Protein AF-A0A9Q0UWH1-F1 (afdb_monomer_lite)

Structure (mmCIF, N/CA/C/O backbone):
data_AF-A0A9Q0UWH1-F1
#
_entry.id   AF-A0A9Q0UWH1-F1
#
loop_
_atom_site.group_PDB
_atom_site.id
_atom_site.type_symbol
_atom_site.label_atom_id
_atom_site.label_alt_id
_atom_site.label_comp_id
_atom_site.label_asym_id
_atom_site.label_entity_id
_atom_site.label_seq_id
_atom_site.pdbx_PDB_ins_code
_atom_site.Cartn_x
_atom_site.Cartn_y
_atom_site.Cartn_z
_atom_site.occupancy
_atom_site.B_iso_or_equiv
_atom_site.auth_seq_id
_atom_site.auth_comp_id
_atom_site.auth_asym_id
_atom_site.auth_atom_id
_atom_site.pdbx_PDB_model_num
ATOM 1 N N . MET A 1 1 ? -24.759 14.535 -5.305 1.00 56.50 1 MET A N 1
ATOM 2 C CA . MET A 1 1 ? -23.436 13.898 -5.102 1.00 56.50 1 MET A CA 1
ATOM 3 C C . MET A 1 1 ? -22.592 14.129 -6.348 1.00 56.50 1 MET A C 1
ATOM 5 O O . MET A 1 1 ? -23.186 14.163 -7.423 1.00 56.50 1 MET A O 1
ATOM 9 N N . PRO A 1 2 ? -21.264 14.320 -6.242 1.00 63.41 2 PRO A N 1
ATOM 10 C CA . PRO A 1 2 ? -20.413 14.432 -7.421 1.00 63.41 2 PRO A CA 1
ATOM 11 C C . PRO A 1 2 ? -20.475 13.138 -8.236 1.00 63.41 2 PRO A C 1
ATOM 13 O O . PRO A 1 2 ? -20.461 12.040 -7.678 1.00 63.41 2 PRO A O 1
ATOM 16 N N . VAL A 1 3 ? -20.548 13.264 -9.557 1.00 76.25 3 VAL A N 1
ATOM 17 C CA . VAL A 1 3 ? -20.533 12.109 -10.458 1.00 76.25 3 VAL A CA 1
ATOM 18 C C . VAL A 1 3 ? -19.180 11.407 -10.330 1.00 76.25 3 VAL A C 1
ATOM 20 O O . VAL A 1 3 ? -18.142 12.026 -10.544 1.00 76.25 3 VAL A O 1
ATOM 23 N N . GLY A 1 4 ? -19.194 10.116 -9.988 1.00 74.06 4 GLY A N 1
ATOM 24 C CA . GLY A 1 4 ? -17.981 9.309 -9.808 1.00 74.06 4 GLY A CA 1
ATOM 25 C C . GLY A 1 4 ? -17.433 9.248 -8.378 1.00 74.06 4 GLY A C 1
ATOM 26 O O . GLY A 1 4 ? -16.390 8.636 -8.177 1.00 74.06 4 GLY A O 1
ATOM 27 N N . ALA A 1 5 ? -18.115 9.836 -7.390 1.00 73.56 5 ALA A N 1
ATOM 28 C CA . ALA A 1 5 ? -17.788 9.622 -5.981 1.00 73.56 5 ALA A CA 1
ATOM 29 C C . ALA A 1 5 ? -18.414 8.315 -5.463 1.00 73.56 5 ALA A C 1
ATOM 31 O O . ALA A 1 5 ? -19.587 8.042 -5.721 1.00 73.56 5 ALA A O 1
ATOM 32 N N . ALA A 1 6 ? -17.641 7.542 -4.699 1.00 79.75 6 ALA A N 1
ATOM 33 C CA . ALA A 1 6 ? -18.108 6.378 -3.953 1.00 79.75 6 ALA A CA 1
ATOM 34 C C . ALA A 1 6 ? -17.936 6.634 -2.451 1.00 79.75 6 ALA A C 1
ATOM 36 O O . ALA A 1 6 ? -16.995 7.312 -2.039 1.00 79.75 6 ALA A O 1
ATOM 37 N N . TRP A 1 7 ? -18.847 6.094 -1.645 1.00 79.44 7 TRP A N 1
ATOM 38 C CA . TRP A 1 7 ? -18.795 6.183 -0.188 1.00 79.44 7 TRP A CA 1
ATOM 39 C C . TRP A 1 7 ? -18.471 4.817 0.393 1.00 79.44 7 TRP A C 1
ATOM 41 O O . TRP A 1 7 ? -18.999 3.806 -0.068 1.00 79.44 7 TRP A O 1
ATOM 51 N N . ILE A 1 8 ? -17.640 4.809 1.428 1.00 83.50 8 ILE A N 1
ATOM 52 C CA . ILE A 1 8 ? -17.312 3.613 2.196 1.00 83.50 8 ILE A CA 1
ATOM 53 C C . ILE A 1 8 ? -17.551 3.868 3.680 1.00 83.50 8 ILE A C 1
ATOM 55 O O . ILE A 1 8 ? -17.324 4.989 4.147 1.00 83.50 8 ILE A O 1
ATOM 59 N N . PRO A 1 9 ? -18.031 2.862 4.427 1.00 85.75 9 PRO A N 1
ATOM 60 C CA . PRO A 1 9 ? -18.211 3.000 5.859 1.00 85.75 9 PRO A CA 1
ATOM 61 C C . PRO A 1 9 ? -16.853 3.113 6.556 1.00 85.75 9 PRO A C 1
ATOM 63 O O . PRO A 1 9 ? -15.910 2.387 6.236 1.00 85.75 9 PRO A O 1
ATOM 66 N N . LEU A 1 10 ? -16.781 4.005 7.542 1.00 87.81 10 LEU A N 1
ATOM 67 C CA . LEU A 1 10 ? -15.660 4.050 8.470 1.00 87.81 10 LEU A CA 1
ATOM 68 C C . LEU A 1 10 ? -15.825 2.932 9.506 1.00 87.81 10 LEU A C 1
ATOM 70 O O . LEU A 1 10 ? -16.861 2.834 10.168 1.00 87.81 10 LEU A O 1
ATOM 74 N N . ILE A 1 11 ? -14.791 2.116 9.662 1.00 90.62 11 ILE A N 1
ATOM 75 C CA . ILE A 1 11 ? -14.707 1.072 10.679 1.00 90.62 11 ILE A CA 1
ATOM 76 C C . ILE A 1 11 ? -14.165 1.704 11.965 1.00 90.62 11 ILE A C 1
ATOM 78 O O . ILE A 1 11 ? -13.280 2.558 11.935 1.00 90.62 11 ILE A O 1
ATOM 82 N N . ARG A 1 12 ? -14.708 1.308 13.118 1.00 90.81 12 ARG A N 1
ATOM 83 C CA . ARG A 1 12 ? -14.231 1.783 14.422 1.00 90.81 12 ARG A CA 1
ATOM 84 C C . ARG A 1 12 ? -13.356 0.723 15.073 1.00 90.81 12 ARG A C 1
ATOM 86 O O . ARG A 1 12 ? -13.802 -0.405 15.239 1.00 90.81 12 ARG A O 1
ATOM 93 N N . ASN A 1 13 ? -12.164 1.123 15.505 1.00 90.88 13 ASN A N 1
ATOM 94 C CA . ASN A 1 13 ? -11.318 0.327 16.384 1.00 90.88 13 ASN A CA 1
ATOM 95 C C . ASN A 1 13 ? -11.351 0.924 17.804 1.00 90.88 13 ASN A C 1
ATOM 97 O O . ASN A 1 13 ? -10.743 1.976 18.019 1.00 90.88 13 ASN A O 1
ATOM 101 N N . PRO A 1 14 ? -12.022 0.290 18.785 1.00 90.88 14 PRO A N 1
ATOM 102 C CA . PRO A 1 14 ? -12.046 0.776 20.167 1.00 90.88 14 PRO A CA 1
ATOM 103 C C . PRO A 1 14 ? -10.654 0.868 20.807 1.00 90.88 14 PRO A C 1
ATOM 105 O O . PRO A 1 14 ? -10.440 1.705 21.681 1.00 90.88 14 PRO A O 1
ATOM 108 N N . HIS A 1 15 ? -9.705 0.043 20.354 1.00 92.12 15 HIS A N 1
ATOM 109 C CA . HIS A 1 15 ? -8.330 0.019 20.854 1.00 92.12 15 HIS A CA 1
ATOM 110 C C . HIS A 1 15 ? -7.448 1.114 20.244 1.00 92.12 15 HIS A C 1
ATOM 112 O O . HIS A 1 15 ? -6.372 1.403 20.762 1.00 92.12 15 HIS A O 1
ATOM 118 N N . SER A 1 16 ? -7.869 1.737 19.141 1.00 90.81 16 SER A N 1
ATOM 119 C CA . SER A 1 16 ? -7.134 2.830 18.494 1.00 90.81 16 SER A CA 1
ATOM 120 C C . SER A 1 16 ? -8.098 3.834 17.845 1.00 90.81 16 SER A C 1
ATOM 122 O O . SER A 1 16 ? -8.161 3.946 16.619 1.00 90.81 16 SER A O 1
ATOM 124 N N . PRO A 1 17 ? -8.868 4.577 18.661 1.00 89.00 17 PRO A N 1
ATOM 125 C CA . PRO A 1 17 ? -9.989 5.396 18.194 1.00 89.00 17 PRO A CA 1
ATOM 126 C C . PRO A 1 17 ? -9.571 6.656 17.419 1.00 89.00 17 PRO A C 1
ATOM 128 O O . PRO A 1 17 ? -10.424 7.318 16.836 1.00 89.00 17 PRO A O 1
ATOM 131 N N . SER A 1 18 ? -8.281 7.007 17.420 1.00 88.12 18 SER A N 1
ATOM 132 C CA . SER A 1 18 ? -7.738 8.159 16.692 1.00 88.12 18 SER A CA 1
ATOM 133 C C . SER A 1 18 ? -7.489 7.893 15.206 1.00 88.12 18 SER A C 1
ATOM 135 O O . SER A 1 18 ? -7.289 8.846 14.458 1.00 88.12 18 SER A O 1
ATOM 137 N N . TYR A 1 19 ? -7.471 6.629 14.772 1.00 87.44 19 TYR A N 1
ATOM 138 C CA . TYR A 1 19 ? -7.239 6.272 13.373 1.00 87.44 19 TYR A CA 1
ATOM 139 C C . TYR A 1 19 ? -8.545 6.096 12.599 1.00 87.44 19 TYR A C 1
ATOM 141 O O . TYR A 1 19 ? -9.549 5.605 13.118 1.00 87.44 19 TYR A O 1
ATOM 149 N N . TYR A 1 20 ? -8.499 6.449 11.316 1.00 89.00 20 TYR A N 1
ATOM 150 C CA . TYR A 1 20 ? -9.602 6.256 10.385 1.00 89.00 20 TYR A CA 1
ATOM 151 C C . TYR A 1 20 ? -9.456 4.910 9.674 1.00 89.00 20 TYR A C 1
ATOM 153 O O . TYR A 1 20 ? -8.672 4.795 8.7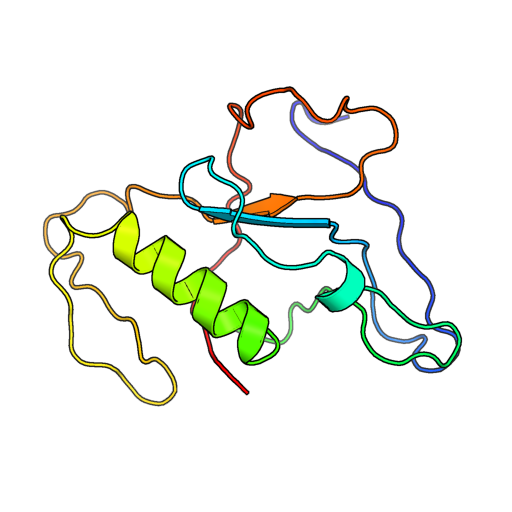33 1.00 89.00 20 TYR A O 1
ATOM 161 N N . TYR A 1 21 ? -10.203 3.897 10.118 1.00 90.31 21 TYR A N 1
ATOM 162 C CA . TYR A 1 21 ? -10.173 2.574 9.496 1.00 90.31 21 TYR A CA 1
ATOM 163 C C . TYR A 1 21 ? -11.213 2.430 8.391 1.00 90.31 21 TYR A C 1
ATOM 165 O O . TYR A 1 21 ? -12.349 2.888 8.521 1.00 90.31 21 TYR A O 1
ATOM 173 N N . VAL A 1 22 ? -10.851 1.723 7.328 1.00 90.38 22 VAL A N 1
ATOM 174 C CA . VAL A 1 22 ? -11.744 1.398 6.212 1.00 90.38 22 VAL A CA 1
ATOM 175 C C . VAL A 1 22 ? -11.639 -0.076 5.845 1.00 90.38 22 VAL A C 1
ATOM 177 O O . VAL A 1 22 ? -10.627 -0.722 6.107 1.00 90.38 22 VAL A O 1
ATOM 180 N N . GLY A 1 23 ? -12.700 -0.618 5.248 1.00 87.94 23 GLY A N 1
ATOM 181 C CA . GLY A 1 23 ? -12.683 -1.978 4.714 1.00 87.94 23 GLY A CA 1
ATOM 182 C C . GLY A 1 23 ? -11.964 -2.040 3.368 1.00 87.94 23 GLY A C 1
ATOM 183 O O . GLY A 1 23 ? -12.162 -1.166 2.522 1.00 87.94 23 GLY A O 1
ATOM 184 N N . LEU A 1 24 ? -11.175 -3.092 3.155 1.00 89.50 24 LEU A N 1
ATOM 185 C CA . LEU A 1 24 ? -10.505 -3.383 1.888 1.00 89.50 24 LEU A CA 1
ATOM 186 C C . LEU A 1 24 ? -10.623 -4.882 1.596 1.00 89.50 24 LEU A C 1
ATOM 188 O O . LEU A 1 24 ? -10.178 -5.695 2.396 1.00 89.50 24 LEU A O 1
ATOM 192 N N . SER A 1 25 ? -11.192 -5.238 0.445 1.00 88.06 25 SER A N 1
ATOM 193 C CA . SER A 1 25 ? -11.383 -6.633 0.026 1.00 88.06 25 SER A CA 1
ATOM 194 C C . SER A 1 25 ? -10.261 -7.157 -0.875 1.00 88.06 25 SER A C 1
ATOM 196 O O . SER A 1 25 ? -10.178 -8.348 -1.187 1.00 88.06 25 SER A O 1
ATOM 198 N N . GLY A 1 26 ? -9.368 -6.275 -1.323 1.00 89.44 26 GLY A N 1
ATOM 199 C CA . GLY A 1 26 ? -8.175 -6.660 -2.062 1.00 89.44 26 GLY A CA 1
ATOM 200 C C . GLY A 1 26 ? -7.549 -5.531 -2.867 1.00 89.44 26 GLY A C 1
ATOM 201 O O . GLY A 1 26 ? -7.954 -4.370 -2.804 1.00 89.44 26 GLY A O 1
ATOM 202 N N . LEU A 1 27 ? -6.553 -5.913 -3.659 1.00 89.44 27 LEU A N 1
ATOM 203 C CA . LEU A 1 27 ? -5.784 -5.029 -4.528 1.00 89.44 27 LEU A CA 1
ATOM 204 C C . LEU A 1 27 ? -5.939 -5.467 -5.984 1.00 89.44 27 LEU A C 1
ATOM 206 O O . LEU A 1 27 ? -6.135 -6.652 -6.266 1.00 89.44 27 LEU A O 1
ATOM 210 N N . GLY A 1 28 ? -5.810 -4.526 -6.916 1.00 88.75 28 GLY A N 1
ATOM 211 C CA . GLY A 1 28 ? -5.780 -4.816 -8.345 1.00 88.75 28 GLY A CA 1
ATOM 212 C C . GLY A 1 28 ? -4.764 -3.973 -9.109 1.00 88.75 28 GLY A C 1
ATOM 213 O O . GLY A 1 28 ? -4.624 -2.778 -8.863 1.00 88.75 28 GLY A O 1
ATOM 214 N N . VAL A 1 29 ? -4.082 -4.584 -10.075 1.00 87.31 29 VAL A N 1
ATOM 215 C CA . VAL A 1 29 ? -3.136 -3.925 -10.984 1.00 87.31 29 VAL A CA 1
ATOM 216 C C . VAL A 1 29 ? -3.655 -4.077 -12.405 1.00 87.31 29 VAL A C 1
ATOM 218 O O . VAL A 1 29 ? -3.949 -5.186 -12.843 1.00 87.31 29 VAL A O 1
ATOM 221 N N . GLY A 1 30 ? -3.785 -2.968 -13.139 1.00 81.94 30 GLY A N 1
ATOM 222 C CA . GLY A 1 30 ? -4.174 -3.028 -14.554 1.00 81.94 30 GLY A CA 1
ATOM 223 C C . GLY A 1 30 ? -5.548 -3.667 -14.794 1.00 81.94 30 GLY A C 1
ATOM 224 O O . GLY A 1 30 ? -5.758 -4.305 -15.817 1.00 81.94 30 GLY A O 1
ATOM 225 N N . GLY A 1 31 ? -6.472 -3.537 -13.836 1.00 81.56 31 GLY A N 1
ATOM 226 C CA . GLY A 1 31 ? -7.805 -4.148 -13.902 1.00 81.56 31 GLY A CA 1
ATOM 227 C C . GLY A 1 31 ? -7.864 -5.623 -13.487 1.00 81.56 31 GLY A C 1
ATOM 228 O O . GLY A 1 31 ? -8.951 -6.196 -13.472 1.00 81.56 31 GLY A O 1
ATOM 229 N N . MET A 1 32 ? -6.737 -6.237 -13.107 1.00 85.06 32 MET A N 1
ATOM 230 C CA . MET A 1 32 ? -6.688 -7.612 -12.602 1.00 85.06 32 MET A CA 1
ATOM 231 C C . MET A 1 32 ? -6.490 -7.647 -11.090 1.00 85.06 32 MET A C 1
ATOM 233 O O . MET A 1 32 ? -5.639 -6.937 -10.555 1.00 85.06 32 MET A O 1
ATOM 237 N N . ARG A 1 33 ? -7.267 -8.489 -10.398 1.00 88.62 33 ARG A N 1
ATOM 238 C CA . ARG A 1 33 ? -7.149 -8.695 -8.948 1.00 88.62 33 ARG A CA 1
ATOM 239 C C . ARG A 1 33 ? -5.851 -9.436 -8.621 1.00 88.62 33 ARG A C 1
ATOM 241 O O . ARG A 1 33 ? -5.538 -10.445 -9.245 1.00 88.62 33 ARG A O 1
ATOM 248 N N . VAL A 1 34 ? -5.129 -8.950 -7.618 1.00 92.50 34 VAL A N 1
ATOM 249 C CA . VAL A 1 34 ? -3.938 -9.609 -7.070 1.00 92.50 34 VAL A CA 1
ATOM 250 C C . VAL A 1 34 ? -4.389 -10.753 -6.148 1.00 92.50 34 VAL A C 1
ATOM 252 O O . VAL A 1 34 ? -5.311 -10.542 -5.354 1.00 92.50 34 VAL A O 1
ATOM 255 N N . PRO A 1 35 ? -3.788 -11.956 -6.230 1.00 91.56 35 PRO A N 1
ATOM 256 C CA . PRO A 1 35 ? -4.216 -13.125 -5.459 1.00 91.56 35 PRO A CA 1
ATOM 257 C C . PRO A 1 35 ? -3.774 -13.039 -3.986 1.00 91.56 35 PRO A C 1
ATOM 259 O O . PRO A 1 35 ? -2.858 -13.731 -3.554 1.00 91.56 35 PRO A O 1
ATOM 262 N N . ILE A 1 36 ? -4.430 -12.175 -3.209 1.00 92.38 36 ILE A N 1
ATOM 263 C CA . ILE A 1 36 ? -4.215 -11.990 -1.765 1.00 92.38 36 ILE A CA 1
ATOM 264 C C . ILE A 1 36 ? -5.539 -12.263 -1.043 1.00 92.38 36 ILE A C 1
ATOM 266 O O . ILE A 1 36 ? -6.592 -11.821 -1.510 1.00 92.38 36 ILE A O 1
ATOM 270 N N . SER A 1 37 ? -5.493 -12.985 0.083 1.00 92.06 37 SER A N 1
ATOM 271 C CA . SER A 1 37 ? -6.685 -13.197 0.916 1.00 92.06 37 SER A CA 1
ATOM 272 C C . SER A 1 37 ? -7.186 -11.873 1.491 1.00 92.06 37 SER A C 1
ATOM 274 O O . SER A 1 37 ? -6.396 -11.054 1.956 1.00 92.06 37 SER A O 1
ATOM 276 N N . GLU A 1 38 ? -8.501 -11.682 1.506 1.00 90.12 38 GLU A N 1
ATOM 277 C CA . GLU A 1 38 ? -9.144 -10.519 2.125 1.00 90.12 38 GLU A CA 1
ATOM 278 C C . GLU A 1 38 ? -8.856 -10.425 3.631 1.00 90.12 38 GLU A C 1
ATOM 280 O O . GLU A 1 38 ? -8.718 -9.324 4.161 1.00 90.12 38 GLU A O 1
ATOM 285 N N . ASP A 1 39 ? -8.655 -11.563 4.303 1.00 91.38 39 ASP A N 1
ATOM 286 C CA . ASP A 1 39 ? -8.311 -11.624 5.732 1.00 91.38 39 ASP A CA 1
ATOM 287 C C . ASP A 1 39 ? -7.027 -10.851 6.067 1.00 91.38 39 ASP A C 1
ATOM 289 O O . ASP A 1 39 ? -6.859 -10.376 7.187 1.00 91.38 39 ASP A O 1
ATOM 293 N N . MET A 1 40 ? -6.143 -10.658 5.080 1.00 91.12 40 MET A N 1
ATOM 294 C CA . MET A 1 40 ? -4.917 -9.864 5.207 1.00 91.12 40 MET A CA 1
ATOM 295 C C . MET A 1 40 ? -5.184 -8.403 5.600 1.00 91.12 40 MET A C 1
ATOM 297 O O . MET A 1 40 ? -4.312 -7.743 6.161 1.00 91.12 40 MET A O 1
ATOM 301 N N . PHE A 1 41 ? -6.374 -7.887 5.282 1.00 91.56 41 PHE A N 1
ATOM 302 C CA . PHE A 1 41 ? -6.756 -6.490 5.487 1.00 91.56 41 PHE A CA 1
ATOM 303 C C . PHE A 1 41 ? -7.833 -6.313 6.562 1.00 91.56 41 PHE A C 1
ATOM 305 O O . PHE A 1 41 ? -8.250 -5.184 6.835 1.00 91.56 41 PHE A O 1
ATOM 312 N N . GLN A 1 42 ? -8.300 -7.402 7.173 1.00 92.50 42 GLN A N 1
ATOM 313 C CA . GLN A 1 42 ? -9.370 -7.339 8.159 1.00 92.50 42 GLN A CA 1
ATOM 314 C C . GLN A 1 42 ? -8.882 -6.756 9.484 1.00 92.50 42 GLN A C 1
ATOM 316 O O . GLN A 1 42 ? -7.771 -7.014 9.951 1.00 92.50 42 GLN A O 1
ATOM 321 N N . LEU A 1 43 ? -9.752 -5.956 10.099 1.00 91.12 43 LEU A N 1
ATOM 322 C CA . LEU A 1 43 ? -9.603 -5.543 11.484 1.00 91.12 43 LEU A CA 1
ATOM 323 C C . LEU A 1 43 ? -10.225 -6.624 12.369 1.00 91.12 43 LEU A C 1
ATOM 325 O O . LEU A 1 43 ? -11.414 -6.915 12.257 1.00 91.12 43 LEU A O 1
ATOM 329 N N . THR A 1 44 ? -9.422 -7.210 13.245 1.00 91.00 44 THR A N 1
ATOM 330 C CA . THR A 1 44 ? -9.884 -8.220 14.203 1.00 91.00 44 THR A CA 1
ATOM 331 C C . THR A 1 44 ? -10.667 -7.584 15.353 1.00 91.00 44 THR A C 1
ATOM 333 O O . THR A 1 44 ? -10.472 -6.413 15.680 1.00 91.00 44 THR A O 1
ATOM 336 N N . GLU A 1 45 ? -11.499 -8.374 16.037 1.00 88.94 45 GLU A N 1
ATOM 337 C CA . GLU A 1 45 ? -12.245 -7.925 17.227 1.00 88.94 45 GLU A CA 1
ATOM 338 C C . GLU A 1 45 ? -11.331 -7.455 18.370 1.00 88.94 45 GLU A C 1
ATOM 340 O O . GLU A 1 45 ? -11.717 -6.605 19.167 1.00 88.94 45 GLU A O 1
ATOM 345 N N . LEU A 1 46 ? -10.094 -7.961 18.411 1.00 91.56 46 LEU A N 1
ATOM 346 C CA . LEU A 1 46 ? -9.058 -7.558 19.366 1.00 91.56 46 LEU A CA 1
ATOM 347 C C . LEU A 1 46 ? -8.353 -6.243 18.978 1.00 91.56 46 LEU A C 1
ATOM 349 O O . LEU A 1 46 ? -7.395 -5.842 19.633 1.00 91.56 46 LEU A O 1
ATOM 353 N N . GLY A 1 47 ? -8.780 -5.590 17.892 1.00 89.69 47 GLY A N 1
ATOM 354 C CA . GLY A 1 47 ? -8.222 -4.324 17.418 1.00 89.69 47 GLY A CA 1
ATOM 355 C C . GLY A 1 47 ? -6.916 -4.444 16.629 1.00 89.69 47 GLY A C 1
ATOM 356 O O . GLY A 1 47 ? -6.299 -3.418 16.346 1.00 89.69 47 GLY A O 1
ATOM 357 N N . ASN A 1 48 ? -6.494 -5.658 16.260 1.00 89.81 48 ASN A N 1
ATOM 358 C CA . ASN A 1 48 ? -5.305 -5.891 15.434 1.00 89.81 48 ASN A CA 1
ATOM 359 C C . ASN A 1 48 ? -5.647 -5.875 13.941 1.00 89.81 48 ASN A C 1
ATOM 361 O O . ASN A 1 48 ? -6.719 -6.344 13.552 1.00 89.81 48 ASN A O 1
ATOM 365 N N . GLY A 1 49 ? -4.705 -5.422 13.113 1.00 90.12 49 GLY A N 1
ATOM 366 C CA . GLY A 1 49 ? -4.856 -5.380 11.658 1.00 90.12 49 GLY A CA 1
ATOM 367 C C . GLY A 1 49 ? -5.665 -4.174 11.175 1.00 90.12 49 GLY A C 1
ATOM 368 O O . GLY A 1 49 ? -5.612 -3.094 11.768 1.00 90.12 49 GLY A O 1
ATOM 369 N N . GLY A 1 50 ? -6.417 -4.369 10.093 1.00 91.25 50 GLY A N 1
ATOM 370 C CA . GLY A 1 50 ? -7.202 -3.326 9.436 1.00 91.25 50 GLY A CA 1
ATOM 371 C C . GLY A 1 50 ? -6.403 -2.446 8.470 1.00 91.25 50 GLY A C 1
ATOM 372 O O . GLY A 1 50 ? -5.182 -2.546 8.348 1.00 91.25 50 GLY A O 1
ATOM 373 N N . VAL A 1 51 ? -7.117 -1.552 7.784 1.00 93.12 51 VAL A N 1
ATOM 374 C CA . VAL A 1 51 ? -6.544 -0.578 6.845 1.00 93.12 51 VAL A CA 1
ATOM 375 C C . VAL A 1 51 ? -6.815 0.828 7.348 1.00 93.12 51 VAL A C 1
ATOM 377 O O . VAL A 1 51 ? -7.970 1.194 7.560 1.00 93.12 51 VAL A O 1
ATOM 380 N N . VAL A 1 52 ? -5.753 1.612 7.521 1.00 91.25 52 VAL A N 1
ATOM 381 C CA . VAL A 1 52 ? -5.820 2.988 8.019 1.00 91.25 52 VAL A CA 1
ATOM 382 C C . VAL A 1 52 ? -5.657 3.970 6.865 1.00 91.25 52 VAL A C 1
ATOM 384 O O . VAL A 1 52 ? -4.736 3.851 6.060 1.00 91.25 52 VAL A O 1
ATOM 387 N N . MET A 1 53 ? -6.541 4.964 6.809 1.00 88.88 53 MET A N 1
ATOM 388 C CA . MET A 1 53 ? -6.341 6.153 5.989 1.00 88.88 53 MET A CA 1
ATOM 389 C C . MET A 1 53 ? -5.440 7.132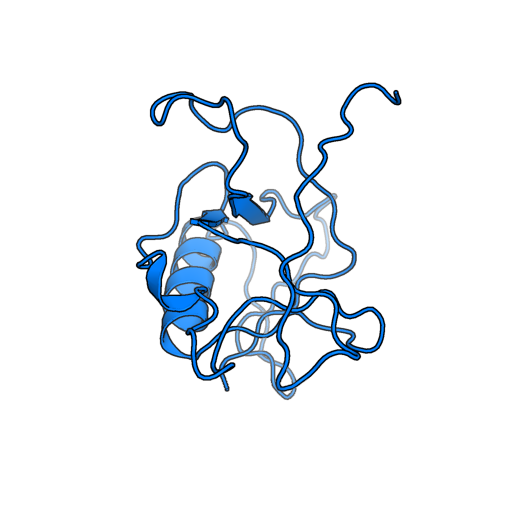 6.733 1.00 88.88 53 MET A C 1
ATOM 391 O O . MET A 1 53 ? -5.791 7.607 7.814 1.00 88.88 53 MET A O 1
ATOM 395 N N . ASP A 1 54 ? -4.297 7.444 6.135 1.00 84.50 54 ASP A N 1
ATOM 396 C CA . ASP A 1 54 ? -3.307 8.340 6.711 1.00 84.50 54 ASP A CA 1
ATOM 397 C C . ASP A 1 54 ? -2.845 9.369 5.675 1.00 84.50 54 ASP A C 1
ATOM 399 O O . ASP A 1 54 ? -2.520 9.031 4.540 1.00 84.50 54 ASP A O 1
ATOM 403 N N . THR A 1 55 ? -2.835 10.640 6.073 1.00 83.69 55 THR A N 1
ATOM 404 C CA . THR A 1 55 ? -2.289 11.747 5.275 1.00 83.69 55 THR A CA 1
ATOM 405 C C . THR A 1 55 ? -0.875 12.132 5.712 1.00 83.69 55 THR A C 1
ATOM 407 O O . THR A 1 55 ? -0.256 12.983 5.080 1.00 83.69 55 THR A O 1
ATOM 410 N N . GLY A 1 56 ? -0.381 11.568 6.821 1.00 84.81 56 GLY A N 1
ATOM 411 C CA . GLY A 1 56 ? 0.939 11.846 7.385 1.00 84.81 56 GLY A CA 1
ATOM 412 C C . GLY A 1 56 ? 2.075 11.033 6.762 1.00 84.81 56 GLY A C 1
ATOM 413 O O . GLY A 1 56 ? 3.241 11.362 6.977 1.00 84.81 56 GLY A O 1
ATOM 414 N N . THR A 1 57 ? 1.766 9.999 5.979 1.00 76.56 57 THR A N 1
ATOM 415 C CA . THR A 1 57 ? 2.751 9.159 5.289 1.00 76.56 57 THR A CA 1
ATOM 416 C C . THR A 1 57 ? 2.822 9.477 3.798 1.00 76.56 57 THR A C 1
ATOM 418 O O . THR A 1 57 ? 1.814 9.670 3.126 1.00 76.56 57 THR A O 1
ATOM 421 N N . ALA A 1 58 ? 4.048 9.527 3.265 1.00 83.00 58 ALA A N 1
ATOM 422 C CA . ALA A 1 58 ? 4.289 9.767 1.839 1.00 83.00 58 ALA A CA 1
ATOM 423 C C . ALA A 1 58 ? 4.024 8.529 0.963 1.00 83.00 58 ALA A C 1
ATOM 425 O O . ALA A 1 58 ? 3.879 8.656 -0.250 1.00 83.00 58 ALA A O 1
ATOM 426 N N . VAL A 1 59 ? 3.996 7.339 1.572 1.00 82.62 59 VAL A N 1
ATOM 427 C CA . VAL A 1 59 ? 3.980 6.047 0.880 1.00 82.62 59 VAL A CA 1
ATOM 428 C C . VAL A 1 59 ? 2.952 5.114 1.505 1.00 82.62 59 VAL A C 1
ATOM 430 O O . VAL A 1 59 ? 2.751 5.122 2.720 1.00 82.62 59 VAL A O 1
ATOM 433 N N . THR A 1 60 ? 2.332 4.273 0.678 1.00 86.69 60 THR A N 1
ATOM 434 C CA . THR A 1 60 ? 1.416 3.230 1.155 1.00 86.69 60 THR A CA 1
ATOM 435 C C . THR A 1 60 ? 2.217 2.018 1.617 1.00 86.69 60 THR A C 1
ATOM 437 O O . THR A 1 60 ? 3.109 1.551 0.910 1.00 86.69 60 THR A O 1
ATOM 440 N N . ARG A 1 61 ? 1.881 1.476 2.790 1.00 87.00 61 ARG A N 1
ATOM 441 C CA . ARG A 1 61 ? 2.557 0.307 3.364 1.00 87.00 61 ARG A CA 1
ATOM 442 C C . ARG A 1 61 ? 1.635 -0.901 3.372 1.00 87.00 61 ARG A C 1
ATOM 444 O O . ARG A 1 61 ? 0.465 -0.783 3.728 1.00 87.00 61 ARG A O 1
ATOM 451 N N . PHE A 1 62 ? 2.189 -2.057 3.028 1.00 90.50 62 PHE A N 1
ATOM 452 C CA . PHE A 1 62 ? 1.495 -3.338 3.080 1.00 90.50 62 PHE A CA 1
ATOM 453 C C . PHE A 1 62 ? 2.259 -4.323 3.973 1.00 90.50 62 PHE A C 1
ATOM 455 O O . PHE A 1 62 ? 3.487 -4.229 4.065 1.00 90.50 62 PHE A O 1
ATOM 462 N N . PRO A 1 63 ? 1.566 -5.300 4.589 1.00 91.06 63 PRO A N 1
ATOM 463 C CA . PRO A 1 63 ? 2.224 -6.493 5.112 1.00 91.06 63 PRO A CA 1
ATOM 464 C C . PRO A 1 63 ? 3.097 -7.133 4.029 1.00 91.06 63 PRO A C 1
ATOM 466 O O . PRO A 1 63 ? 2.706 -7.139 2.861 1.00 91.06 63 PRO A O 1
ATOM 469 N N . THR A 1 64 ? 4.242 -7.701 4.406 1.00 90.75 64 THR A N 1
ATOM 470 C CA . THR A 1 64 ? 5.261 -8.248 3.488 1.00 90.75 64 THR A CA 1
ATOM 471 C C . THR A 1 64 ? 4.654 -9.134 2.399 1.00 90.75 64 THR A C 1
ATOM 473 O O . THR A 1 64 ? 4.879 -8.903 1.217 1.00 90.75 64 THR A O 1
ATOM 476 N N . VAL A 1 65 ? 3.779 -10.068 2.782 1.00 92.38 65 VAL A N 1
ATOM 477 C CA . VAL A 1 65 ? 3.111 -10.998 1.854 1.00 92.38 65 VAL A CA 1
ATOM 478 C C . VAL A 1 65 ? 2.233 -10.267 0.830 1.00 92.38 65 VAL A C 1
ATOM 480 O O . VAL A 1 65 ? 2.244 -10.592 -0.356 1.00 92.38 65 VAL A O 1
ATOM 483 N N . ALA A 1 66 ? 1.471 -9.262 1.270 1.00 91.19 66 ALA A N 1
ATOM 484 C CA . ALA A 1 66 ? 0.634 -8.467 0.376 1.00 91.19 66 ALA A CA 1
ATOM 485 C C . ALA A 1 66 ? 1.478 -7.570 -0.536 1.00 91.19 66 ALA A C 1
ATOM 487 O O . ALA A 1 66 ? 1.153 -7.416 -1.712 1.00 91.19 66 ALA A O 1
ATOM 488 N N . TYR A 1 67 ? 2.567 -7.010 -0.005 1.00 92.12 67 TYR A N 1
ATOM 489 C CA . TYR A 1 67 ? 3.514 -6.217 -0.772 1.00 92.12 67 TYR A CA 1
ATOM 490 C C . TYR A 1 67 ? 4.158 -7.029 -1.896 1.00 92.12 67 TYR A C 1
ATOM 492 O O . TYR A 1 67 ? 4.150 -6.574 -3.032 1.00 92.12 67 TYR A O 1
ATOM 500 N N . GLU A 1 68 ? 4.684 -8.219 -1.604 1.00 93.69 68 GLU A N 1
ATOM 501 C CA . GLU A 1 68 ? 5.365 -9.056 -2.597 1.00 93.69 68 GLU A CA 1
ATOM 502 C C . GLU A 1 68 ? 4.415 -9.460 -3.724 1.00 93.69 68 GLU A C 1
ATOM 504 O O . GLU A 1 68 ? 4.708 -9.219 -4.894 1.00 93.69 68 GLU A O 1
ATOM 509 N N . ALA A 1 69 ? 3.224 -9.961 -3.380 1.00 93.44 69 ALA A N 1
ATOM 510 C CA . ALA A 1 69 ? 2.210 -10.315 -4.371 1.00 93.44 69 ALA A CA 1
ATOM 511 C C . ALA A 1 69 ? 1.790 -9.104 -5.220 1.00 93.44 69 ALA A C 1
ATOM 513 O O . ALA A 1 69 ? 1.609 -9.211 -6.436 1.00 93.44 69 ALA A O 1
ATOM 514 N N . PHE A 1 70 ? 1.653 -7.935 -4.589 1.00 91.94 70 PHE A N 1
ATOM 515 C CA . PHE A 1 70 ? 1.332 -6.699 -5.286 1.00 91.94 70 PHE A CA 1
ATOM 516 C C . PHE A 1 70 ? 2.461 -6.245 -6.221 1.00 91.94 70 PHE A C 1
ATOM 518 O O . PHE A 1 70 ? 2.209 -5.931 -7.385 1.00 91.94 70 PHE A O 1
ATOM 525 N N . ARG A 1 71 ? 3.701 -6.220 -5.724 1.00 90.81 71 ARG A N 1
ATOM 526 C CA . ARG A 1 71 ? 4.910 -5.845 -6.462 1.00 90.81 71 ARG A CA 1
ATOM 527 C C . ARG A 1 71 ? 5.084 -6.735 -7.683 1.00 90.81 71 ARG A C 1
ATOM 529 O O . ARG A 1 71 ? 5.296 -6.221 -8.777 1.00 90.81 71 ARG A O 1
ATOM 536 N N . ASP A 1 72 ? 4.947 -8.043 -7.518 1.00 92.56 72 ASP A N 1
ATOM 537 C CA . ASP A 1 72 ? 5.149 -9.008 -8.595 1.00 92.56 72 ASP A CA 1
ATOM 538 C C . ASP A 1 72 ? 4.059 -8.867 -9.671 1.00 92.56 72 ASP A C 1
ATOM 540 O O . ASP A 1 72 ? 4.364 -8.846 -10.867 1.00 92.56 72 ASP A O 1
ATOM 544 N N . ALA A 1 73 ? 2.801 -8.644 -9.268 1.00 91.44 73 ALA A N 1
ATOM 545 C CA . ALA A 1 73 ? 1.722 -8.303 -10.196 1.00 91.44 73 ALA A CA 1
ATOM 546 C C . ALA A 1 73 ? 1.984 -6.973 -10.927 1.00 91.44 73 ALA A C 1
ATOM 548 O O . ALA A 1 73 ? 1.739 -6.862 -12.131 1.00 91.44 73 ALA A O 1
ATOM 549 N N . PHE A 1 74 ? 2.515 -5.970 -10.221 1.00 89.56 74 PHE A N 1
ATOM 550 C CA . PHE A 1 74 ? 2.879 -4.677 -10.795 1.00 89.56 74 PHE A CA 1
ATOM 551 C C . PHE A 1 74 ? 4.000 -4.802 -11.827 1.00 89.56 74 PHE A C 1
ATOM 553 O O . PHE A 1 74 ? 3.857 -4.301 -12.944 1.00 89.56 74 PHE A O 1
ATOM 560 N N . ILE A 1 75 ? 5.080 -5.514 -11.496 1.00 89.50 75 ILE A N 1
ATOM 561 C CA . ILE A 1 75 ?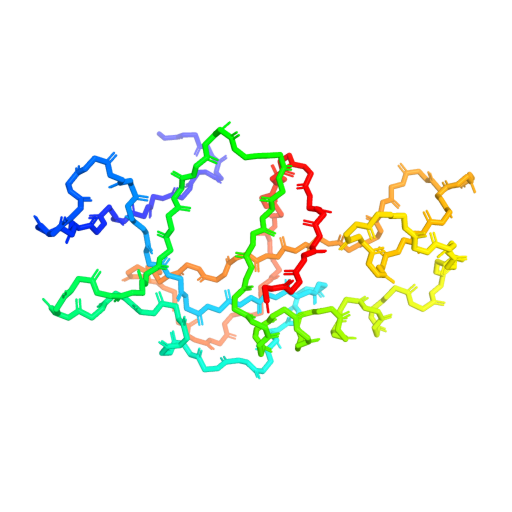 6.197 -5.808 -12.405 1.00 89.50 75 ILE A CA 1
ATOM 562 C C . ILE A 1 75 ? 5.696 -6.568 -13.637 1.00 89.50 75 ILE A C 1
ATOM 564 O O . ILE A 1 75 ? 6.023 -6.189 -14.760 1.00 89.50 75 ILE A O 1
ATOM 568 N N . GLY A 1 76 ? 4.844 -7.580 -13.447 1.00 88.94 76 GLY A N 1
ATOM 569 C CA . GLY A 1 76 ? 4.269 -8.358 -14.545 1.00 88.94 76 GLY A CA 1
ATOM 570 C C . GLY A 1 76 ? 3.473 -7.512 -15.544 1.00 88.94 76 GLY A C 1
ATOM 571 O O . GLY A 1 76 ? 3.519 -7.775 -16.743 1.00 88.94 76 GLY A O 1
ATOM 572 N N . GLN A 1 77 ? 2.788 -6.463 -15.080 1.00 84.44 77 GLN A N 1
ATOM 573 C CA . GLN A 1 77 ? 2.094 -5.521 -15.965 1.00 84.44 77 GLN A CA 1
ATOM 574 C C . GLN A 1 77 ? 3.039 -4.495 -16.602 1.00 84.44 77 GLN A C 1
ATOM 576 O O . GLN A 1 77 ? 2.823 -4.064 -17.730 1.00 84.44 77 GLN A O 1
ATOM 581 N N . THR A 1 78 ? 4.122 -4.121 -15.926 1.00 82.38 78 THR A N 1
ATOM 582 C CA . THR A 1 78 ? 5.021 -3.031 -16.341 1.00 82.38 78 THR A CA 1
ATOM 583 C C . THR A 1 78 ? 6.252 -3.486 -17.128 1.00 82.38 78 THR A C 1
ATOM 585 O O . THR A 1 78 ? 7.205 -2.724 -17.256 1.00 82.38 78 THR A O 1
ATOM 588 N N . GLY A 1 79 ? 6.225 -4.672 -17.745 1.00 82.19 79 GLY A N 1
ATOM 589 C CA . GLY A 1 79 ? 7.366 -5.225 -18.496 1.00 82.19 79 GLY A CA 1
ATOM 590 C C . GLY A 1 79 ? 7.916 -4.345 -19.633 1.00 82.19 79 GLY A C 1
ATOM 591 O O . GLY A 1 79 ? 9.070 -4.498 -20.017 1.00 82.19 79 GLY A O 1
ATOM 592 N N . ASN A 1 80 ? 7.128 -3.391 -20.142 1.00 82.75 80 ASN A N 1
ATOM 593 C CA . ASN A 1 80 ? 7.553 -2.443 -21.182 1.00 82.75 80 ASN A CA 1
ATOM 594 C C . ASN A 1 80 ? 8.246 -1.180 -20.636 1.00 82.75 80 ASN A C 1
ATOM 596 O O . ASN A 1 80 ? 8.684 -0.336 -21.419 1.00 82.75 80 ASN A O 1
ATOM 600 N N . LEU A 1 81 ? 8.309 -1.008 -19.313 1.00 84.44 81 LEU A N 1
ATOM 601 C CA . LEU A 1 81 ? 8.973 0.129 -18.686 1.00 84.44 81 LEU A CA 1
ATOM 602 C C . LEU A 1 81 ? 10.412 -0.242 -18.307 1.00 84.44 81 LEU A C 1
ATOM 604 O O . LEU A 1 81 ? 10.636 -1.279 -17.675 1.00 84.44 81 LEU A O 1
ATOM 608 N N . PRO A 1 82 ? 11.402 0.610 -18.619 1.00 87.12 82 PRO A N 1
ATOM 609 C CA . PRO A 1 82 ? 12.778 0.343 -18.240 1.00 87.12 82 PRO A CA 1
ATOM 610 C C . PRO A 1 82 ? 12.933 0.447 -16.718 1.00 87.12 82 PRO A C 1
ATOM 612 O O . PRO A 1 82 ? 12.598 1.460 -16.097 1.00 87.12 82 PRO A O 1
ATOM 615 N N . ARG A 1 83 ? 13.449 -0.624 -16.113 1.00 88.69 83 ARG A N 1
ATOM 616 C CA . ARG A 1 83 ? 13.736 -0.696 -14.677 1.00 88.69 83 ARG A CA 1
ATOM 617 C C . ARG A 1 83 ? 14.904 0.224 -14.328 1.00 88.69 83 ARG A C 1
ATOM 619 O O . ARG A 1 83 ? 15.883 0.303 -15.067 1.00 88.69 83 ARG A O 1
ATOM 626 N N . ALA A 1 84 ? 14.800 0.891 -13.187 1.00 89.44 84 ALA A N 1
ATOM 627 C CA . ALA A 1 84 ? 15.884 1.657 -12.584 1.00 89.44 84 ALA A CA 1
ATOM 628 C C . ALA A 1 84 ? 16.374 0.952 -11.312 1.00 89.44 84 ALA A C 1
ATOM 630 O O . ALA A 1 84 ? 15.674 0.107 -10.750 1.00 89.44 84 ALA A O 1
ATOM 631 N N . SER A 1 85 ? 17.576 1.303 -10.855 1.00 88.94 85 SER A N 1
ATOM 632 C CA . SER A 1 85 ? 18.091 0.833 -9.569 1.00 88.94 85 SER A CA 1
ATOM 633 C C . SER A 1 85 ? 17.164 1.251 -8.428 1.00 88.94 85 SER A C 1
ATOM 635 O O . SER A 1 85 ? 16.668 2.379 -8.424 1.00 88.94 85 SER A O 1
ATOM 637 N N . GLY A 1 86 ? 16.975 0.356 -7.458 1.00 86.69 86 GLY A N 1
ATOM 638 C CA . GLY A 1 86 ? 16.280 0.678 -6.216 1.00 86.69 86 GLY A CA 1
ATOM 639 C C . GLY A 1 86 ? 16.968 1.821 -5.468 1.00 86.69 86 GLY A C 1
ATOM 640 O O . GLY A 1 86 ? 18.187 1.990 -5.552 1.00 86.69 86 GLY A O 1
ATOM 641 N N . ILE A 1 87 ? 16.179 2.616 -4.750 1.00 83.06 87 ILE A N 1
ATOM 642 C CA . ILE A 1 87 ? 16.658 3.755 -3.963 1.00 83.06 87 ILE A CA 1
ATOM 643 C C . ILE A 1 87 ? 16.104 3.613 -2.552 1.00 83.06 87 ILE A C 1
ATOM 645 O O . ILE A 1 87 ? 14.893 3.553 -2.362 1.00 83.06 87 ILE A O 1
ATOM 649 N N . SER A 1 88 ? 16.989 3.624 -1.552 1.00 86.69 88 SER A N 1
ATOM 650 C CA . SER A 1 88 ? 16.607 3.532 -0.139 1.00 86.69 88 SER A CA 1
ATOM 651 C C . SER A 1 88 ? 15.724 2.300 0.133 1.00 86.69 88 SER A C 1
ATOM 653 O O . SER A 1 88 ? 16.172 1.177 -0.078 1.00 86.69 88 SER A O 1
ATOM 655 N N . ILE A 1 89 ? 14.490 2.508 0.596 1.00 78.25 89 ILE A N 1
ATOM 656 C CA . ILE A 1 89 ? 13.506 1.473 0.936 1.00 78.25 89 ILE A CA 1
ATOM 657 C C . ILE A 1 89 ? 12.711 0.949 -0.272 1.00 78.25 89 ILE A C 1
ATOM 659 O O . ILE A 1 89 ? 11.841 0.099 -0.102 1.00 78.25 89 ILE A O 1
ATOM 663 N N . PHE A 1 90 ? 12.975 1.457 -1.478 1.00 84.94 90 PHE A N 1
ATOM 664 C CA . PHE A 1 90 ? 12.242 1.097 -2.690 1.00 84.94 90 PHE A CA 1
ATOM 665 C C . PHE A 1 90 ? 13.018 0.073 -3.523 1.00 84.94 90 PHE A C 1
ATOM 667 O O . PHE A 1 90 ? 14.101 0.368 -4.032 1.00 84.94 90 PHE A O 1
ATOM 674 N N . ASP A 1 91 ? 12.439 -1.117 -3.716 1.00 85.94 91 ASP A N 1
ATOM 675 C CA . ASP A 1 91 ? 13.023 -2.190 -4.544 1.00 85.94 91 ASP A CA 1
ATOM 676 C C . ASP A 1 91 ? 12.567 -2.132 -6.020 1.00 85.94 91 ASP A C 1
ATOM 678 O O . ASP A 1 91 ? 13.137 -2.780 -6.905 1.00 85.94 91 ASP A O 1
ATOM 682 N N . THR A 1 92 ? 11.524 -1.342 -6.304 1.00 89.06 92 THR A N 1
ATOM 683 C CA . THR A 1 92 ? 10.832 -1.343 -7.590 1.00 89.06 92 THR A CA 1
ATOM 684 C C . THR A 1 92 ? 10.732 0.063 -8.170 1.00 89.06 92 THR A C 1
ATOM 686 O O . THR A 1 92 ? 9.720 0.741 -8.043 1.00 89.06 92 THR A O 1
ATOM 689 N N . CYS A 1 93 ? 11.783 0.468 -8.889 1.00 89.12 93 CYS A N 1
ATOM 690 C CA . CYS A 1 93 ? 11.877 1.765 -9.563 1.00 89.12 93 CYS A CA 1
ATOM 691 C C . CYS A 1 93 ? 11.857 1.634 -11.100 1.00 89.12 93 CYS A C 1
ATOM 693 O O . CYS A 1 93 ? 12.320 0.640 -11.668 1.00 89.12 93 CYS A O 1
ATOM 695 N N . TYR A 1 94 ? 11.344 2.659 -11.785 1.00 87.44 94 TYR A N 1
ATOM 696 C CA . TYR A 1 94 ? 11.282 2.732 -13.249 1.00 87.44 94 TYR A CA 1
ATOM 697 C C . TYR A 1 94 ? 11.823 4.069 -13.747 1.00 87.44 94 TYR A C 1
ATOM 699 O O . TYR A 1 94 ? 11.578 5.109 -13.138 1.00 87.44 94 TYR A O 1
ATOM 707 N N . ASN A 1 95 ? 12.526 4.049 -14.878 1.00 86.69 95 ASN A N 1
ATOM 708 C CA . ASN A 1 95 ? 12.905 5.262 -15.587 1.00 86.69 95 ASN A CA 1
ATOM 709 C C . ASN A 1 95 ? 11.764 5.670 -16.529 1.00 86.69 95 ASN A C 1
ATOM 711 O O . ASN A 1 95 ? 11.504 5.017 -17.535 1.00 86.69 95 ASN A O 1
ATOM 715 N N . LEU A 1 96 ? 11.076 6.759 -16.201 1.00 84.06 96 LEU A N 1
ATOM 716 C CA . LEU A 1 96 ? 9.939 7.249 -16.984 1.00 84.06 96 LEU A CA 1
ATOM 717 C C . LEU A 1 96 ? 10.329 8.332 -18.001 1.00 84.06 96 LEU A C 1
ATOM 719 O O . LEU A 1 96 ? 9.452 8.964 -18.588 1.00 84.06 96 LEU A O 1
ATOM 723 N N . PHE A 1 97 ? 11.624 8.569 -18.232 1.00 85.00 97 PHE A N 1
ATOM 724 C CA . PHE A 1 97 ? 12.061 9.535 -19.234 1.00 85.00 97 PHE A CA 1
ATOM 725 C C . PHE A 1 97 ? 11.540 9.142 -20.626 1.00 85.00 97 PHE A C 1
ATOM 727 O O . PHE A 1 97 ? 11.786 8.037 -21.101 1.00 85.00 97 PHE A O 1
ATOM 734 N N . GLY A 1 98 ? 10.795 10.047 -21.268 1.00 79.88 98 GLY A N 1
ATOM 735 C CA . GLY A 1 98 ? 10.144 9.793 -22.559 1.00 79.88 98 GLY A CA 1
ATOM 736 C C . GLY A 1 98 ? 8.758 9.137 -22.480 1.00 79.88 98 GLY A C 1
ATOM 737 O O . GLY A 1 98 ? 8.128 8.951 -23.519 1.00 79.88 98 GLY A O 1
ATOM 738 N N . PHE A 1 99 ? 8.241 8.838 -21.283 1.00 75.19 99 PHE A N 1
ATOM 73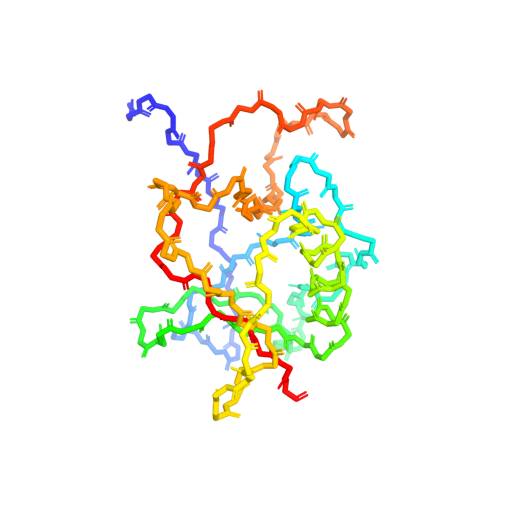9 C CA . PHE A 1 99 ? 6.875 8.347 -21.081 1.00 75.19 99 PHE A CA 1
ATOM 740 C C . PHE A 1 99 ? 5.956 9.469 -20.575 1.00 75.19 99 PHE A C 1
ATOM 742 O O . PHE A 1 99 ? 6.300 10.206 -19.656 1.00 75.19 99 PHE A O 1
ATOM 749 N N . LEU A 1 100 ? 4.755 9.584 -21.154 1.00 68.81 100 LEU A N 1
ATOM 750 C CA . LEU A 1 100 ? 3.767 10.602 -20.758 1.00 68.81 100 LEU A CA 1
ATOM 751 C C . LEU A 1 100 ? 3.064 10.273 -19.429 1.00 68.81 100 LEU A C 1
ATOM 753 O O . LEU A 1 100 ? 2.622 11.173 -18.719 1.00 68.81 100 LEU A O 1
ATOM 757 N N . SER A 1 101 ? 2.917 8.986 -19.101 1.00 64.81 101 SER A N 1
ATOM 758 C CA . SER A 1 101 ? 2.298 8.519 -17.855 1.00 64.81 101 SER A CA 1
ATOM 759 C C . SER A 1 101 ? 2.636 7.054 -17.584 1.00 64.81 101 SER A C 1
ATOM 761 O O . SER A 1 101 ? 2.983 6.318 -18.509 1.00 64.81 101 SER A O 1
ATOM 763 N N . ALA A 1 102 ? 2.503 6.621 -16.327 1.00 65.19 102 ALA A N 1
ATOM 764 C CA . ALA A 1 102 ? 2.528 5.202 -15.999 1.00 65.19 102 ALA A CA 1
ATOM 765 C C . ALA A 1 102 ? 1.278 4.520 -16.604 1.00 65.19 102 ALA A C 1
ATOM 767 O O . ALA A 1 102 ? 0.162 4.959 -16.315 1.00 65.19 102 ALA A O 1
ATOM 768 N N . PRO A 1 103 ? 1.432 3.467 -17.426 1.00 62.44 103 PRO A N 1
ATOM 769 C CA . PRO A 1 103 ? 0.325 2.851 -18.161 1.00 62.44 103 PRO A CA 1
ATOM 770 C C . PRO A 1 103 ? -0.680 2.091 -17.279 1.00 62.44 103 PRO A C 1
ATOM 772 O O . PRO A 1 103 ? -1.758 1.743 -17.754 1.00 62.44 103 PRO A O 1
ATOM 775 N N . PHE A 1 104 ? -0.366 1.851 -16.003 1.00 66.44 104 PHE A N 1
ATOM 776 C CA . PHE A 1 104 ? -1.209 1.075 -15.096 1.00 66.44 104 PHE A CA 1
ATOM 777 C C . PHE A 1 104 ? -1.546 1.857 -13.833 1.00 66.44 104 PHE A C 1
ATOM 779 O O . PHE A 1 104 ? -0.717 2.579 -13.281 1.00 66.44 104 PHE A O 1
ATOM 786 N N . VAL A 1 105 ? -2.779 1.668 -13.365 1.00 65.75 105 VAL A N 1
ATOM 787 C CA . VAL A 1 105 ? -3.311 2.283 -12.148 1.00 65.75 105 VAL A CA 1
ATOM 788 C C . VAL A 1 105 ? -3.584 1.177 -11.133 1.00 65.75 105 VAL A C 1
ATOM 790 O O . VAL A 1 105 ? -4.253 0.189 -11.457 1.00 65.75 105 VAL A O 1
ATOM 793 N N . LEU A 1 106 ? -3.064 1.336 -9.914 1.00 72.00 106 LEU A N 1
ATOM 794 C CA . LEU A 1 106 ? -3.459 0.507 -8.776 1.00 72.00 106 LEU A CA 1
ATOM 795 C C . LEU A 1 106 ? -4.914 0.827 -8.408 1.00 72.00 106 LEU A C 1
ATOM 797 O O . LEU A 1 106 ? -5.288 1.989 -8.270 1.00 72.00 106 LEU A O 1
ATOM 801 N N . HIS A 1 107 ? -5.725 -0.214 -8.253 1.00 74.81 107 HIS A N 1
ATOM 802 C CA . HIS A 1 107 ? -7.104 -0.130 -7.790 1.00 74.81 107 HIS A CA 1
ATOM 803 C C . HIS A 1 107 ? -7.259 -0.804 -6.424 1.00 74.81 107 HIS A C 1
ATOM 805 O O . HIS A 1 107 ? -6.886 -1.964 -6.246 1.00 74.81 107 HIS A O 1
ATOM 811 N N . LEU A 1 108 ? -7.844 -0.083 -5.469 1.00 75.50 108 LEU A N 1
ATOM 812 C CA . LEU A 1 108 ? -8.299 -0.654 -4.205 1.00 75.50 108 LEU A CA 1
ATOM 813 C C . LEU A 1 108 ? -9.688 -1.262 -4.415 1.00 75.50 108 LEU A C 1
ATOM 815 O O . LEU A 1 108 ? -10.586 -0.592 -4.928 1.00 75.50 108 LEU A O 1
ATOM 819 N N . LEU A 1 109 ? -9.865 -2.522 -4.022 1.00 72.75 109 LEU A N 1
ATOM 820 C CA . LEU A 1 109 ? -11.168 -3.177 -4.041 1.00 72.75 109 LEU A CA 1
ATOM 821 C C . LEU A 1 109 ? -11.847 -2.897 -2.705 1.00 72.75 109 LEU A C 1
ATOM 823 O O . LEU A 1 109 ? -11.433 -3.402 -1.664 1.00 72.75 109 LEU A O 1
ATOM 827 N N . LEU A 1 110 ? -12.854 -2.032 -2.731 1.00 75.75 110 LEU A N 1
ATOM 828 C CA . LEU A 1 110 ? -13.611 -1.653 -1.546 1.00 75.75 110 LEU A CA 1
ATOM 829 C C . LEU A 1 110 ? -14.857 -2.544 -1.438 1.00 75.75 110 LEU A C 1
ATOM 831 O O . LEU A 1 110 ? -15.510 -2.790 -2.458 1.00 75.75 110 LEU A O 1
ATOM 835 N N . PRO A 1 111 ? -15.224 -3.012 -0.235 1.00 66.06 111 PRO A N 1
ATOM 836 C CA . PRO A 1 111 ? -16.467 -3.737 -0.020 1.00 66.06 111 PRO A CA 1
ATOM 837 C C . PRO A 1 111 ? -17.642 -2.755 -0.136 1.00 66.06 111 PRO A C 1
ATOM 839 O O . PRO A 1 111 ? -18.024 -2.088 0.824 1.00 66.06 111 PRO A O 1
ATOM 842 N N . LEU A 1 112 ? -18.185 -2.607 -1.347 1.00 62.75 112 LEU A N 1
ATOM 843 C CA . LEU A 1 112 ? -19.353 -1.768 -1.606 1.00 62.75 112 LEU A CA 1
ATOM 844 C C . LEU A 1 112 ? -20.642 -2.580 -1.391 1.00 62.75 112 LEU A C 1
ATOM 846 O O . LEU A 1 112 ? -20.725 -3.709 -1.874 1.00 62.75 112 LEU A O 1
ATOM 850 N N . PRO A 1 113 ? -21.678 -2.013 -0.742 1.00 50.06 113 PRO A N 1
ATOM 851 C CA . PRO A 1 113 ? -22.899 -2.741 -0.379 1.00 50.06 113 PRO A CA 1
ATOM 852 C C . PRO A 1 113 ? -23.802 -3.176 -1.556 1.00 50.06 113 PRO A C 1
ATOM 854 O O . PRO A 1 113 ? -24.910 -3.647 -1.316 1.00 50.06 113 PRO A O 1
ATOM 857 N N . SER A 1 114 ? -23.370 -3.058 -2.819 1.00 46.50 114 SER A N 1
ATOM 858 C CA . SER A 1 114 ? -24.175 -3.455 -3.989 1.00 46.50 114 SER A CA 1
ATOM 859 C C . SER A 1 114 ? -23.395 -3.590 -5.312 1.00 46.50 114 SER A C 1
ATOM 861 O O . SER A 1 114 ? -23.884 -3.155 -6.353 1.00 46.50 114 SER A O 1
ATOM 863 N N . PHE A 1 115 ? -22.213 -4.220 -5.318 1.00 38.50 115 PHE A N 1
ATOM 864 C CA . PHE A 1 115 ? -21.576 -4.652 -6.576 1.00 38.50 115 PHE A CA 1
ATOM 865 C C . PHE A 1 115 ? -21.446 -6.185 -6.633 1.00 38.50 115 PHE A C 1
ATOM 867 O O . PHE A 1 115 ? -20.763 -6.759 -5.784 1.00 38.50 115 PHE A O 1
ATOM 874 N N . PRO A 1 116 ? -22.106 -6.872 -7.590 1.00 31.59 116 PRO A N 1
ATOM 875 C CA . PRO A 1 116 ? -21.954 -8.312 -7.767 1.00 31.59 116 PRO A CA 1
ATOM 876 C C . PRO A 1 116 ? -20.509 -8.651 -8.152 1.00 31.59 116 PRO A C 1
ATOM 878 O O . PRO A 1 116 ? -19.863 -7.942 -8.922 1.00 31.59 116 PRO A O 1
ATOM 881 N N . SER A 1 117 ? -20.015 -9.769 -7.623 1.00 37.81 117 SER A N 1
ATOM 882 C CA . SER A 1 117 ? -18.627 -10.253 -7.669 1.00 37.81 117 SER A CA 1
ATOM 883 C C . SER A 1 117 ? -18.070 -10.596 -9.066 1.00 37.81 117 SER A C 1
ATOM 885 O O . SER A 1 117 ? -17.008 -11.208 -9.161 1.00 37.81 117 SER A O 1
ATOM 887 N N . SER A 1 118 ? -18.749 -10.208 -10.151 1.00 30.41 118 SER A N 1
ATOM 888 C CA . SER A 1 118 ? -18.414 -10.591 -11.528 1.00 30.41 118 SER A CA 1
ATOM 889 C C . SER A 1 118 ? -18.327 -9.439 -12.535 1.00 30.41 118 SER A C 1
ATOM 891 O O . SER A 1 118 ? -18.107 -9.706 -13.716 1.00 30.41 118 SER A O 1
ATOM 893 N N . GLU A 1 119 ? -18.483 -8.174 -12.136 1.00 29.56 119 GLU A N 1
ATOM 894 C CA . GLU A 1 119 ? -18.236 -7.066 -13.068 1.00 29.56 119 GLU A CA 1
ATOM 895 C C . GLU A 1 119 ? -16.738 -6.770 -13.163 1.00 29.56 119 GLU A C 1
ATOM 897 O O . GLU A 1 119 ? -16.073 -6.400 -12.195 1.00 29.56 119 GLU A O 1
ATOM 902 N N . THR A 1 120 ? -16.198 -6.959 -14.366 1.00 30.45 120 THR A N 1
ATOM 903 C CA . THR A 1 120 ? -14.842 -6.561 -14.735 1.00 30.45 120 THR A CA 1
ATOM 904 C C . THR A 1 120 ? -14.641 -5.104 -14.330 1.00 30.45 120 THR A C 1
ATOM 906 O O . THR A 1 120 ? -15.415 -4.240 -14.743 1.00 30.45 120 THR A O 1
ATOM 909 N N . PHE A 1 121 ? -13.612 -4.840 -13.518 1.00 36.28 121 PHE A N 1
ATOM 910 C CA . PHE A 1 121 ? -13.294 -3.530 -12.941 1.00 36.28 121 PHE A CA 1
ATOM 911 C C . PHE A 1 121 ? -12.766 -2.580 -14.029 1.00 36.28 121 PHE A C 1
ATOM 913 O O . PHE A 1 121 ? -11.601 -2.199 -14.083 1.00 36.28 121 PHE A O 1
ATOM 920 N N . ASN A 1 122 ? -13.643 -2.232 -14.962 1.00 33.44 122 ASN A N 1
ATOM 921 C CA . ASN A 1 122 ? -13.415 -1.281 -16.023 1.00 33.44 122 ASN A CA 1
ATOM 922 C C . ASN A 1 122 ? -14.362 -0.113 -15.782 1.00 33.44 122 ASN A C 1
ATOM 924 O O . ASN A 1 122 ? -15.420 -0.024 -16.400 1.00 33.44 122 ASN A O 1
ATOM 928 N N . LYS A 1 123 ? -13.993 0.752 -14.831 1.00 32.38 123 LYS A N 1
ATOM 929 C CA . LYS A 1 123 ? -14.240 2.194 -14.915 1.00 32.38 123 LYS A CA 1
ATOM 930 C C . LYS A 1 123 ? -13.599 2.950 -13.752 1.00 32.38 123 LYS A C 1
ATOM 932 O O . LYS A 1 123 ? -14.007 2.832 -12.606 1.00 32.38 123 LYS A O 1
ATOM 937 N N . LYS A 1 124 ? -12.702 3.846 -14.171 1.00 30.78 124 LYS A N 1
ATOM 938 C CA . LYS A 1 124 ? -12.262 5.091 -13.526 1.00 30.78 124 LYS A CA 1
ATOM 939 C C . LYS A 1 124 ? -11.382 4.911 -12.291 1.00 30.78 124 LYS A C 1
ATOM 941 O O . LYS A 1 124 ? -11.843 4.771 -11.166 1.00 30.78 124 LYS A O 1
ATOM 946 N N . GLY A 1 125 ? -10.081 5.001 -12.566 1.00 26.97 125 GLY A N 1
ATOM 947 C CA . GLY A 1 125 ? -9.024 5.007 -11.575 1.00 26.97 125 GLY A CA 1
ATOM 948 C C . GLY A 1 125 ? -9.215 6.114 -10.548 1.00 26.97 125 GLY A C 1
ATOM 949 O O . GLY A 1 125 ? -9.308 7.297 -10.884 1.00 26.97 125 GLY A O 1
ATOM 950 N N . PHE A 1 126 ? -9.220 5.708 -9.285 1.00 28.00 126 PHE A N 1
ATOM 951 C CA . PHE A 1 126 ? -8.872 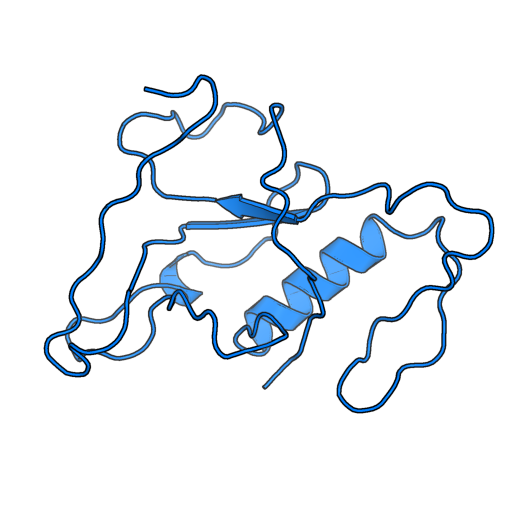6.594 -8.194 1.00 28.00 126 PHE A CA 1
ATOM 952 C C . PHE A 1 126 ? -7.382 6.907 -8.319 1.00 28.00 126 PHE A C 1
ATOM 954 O O . PHE A 1 126 ? -6.526 6.038 -8.166 1.00 28.00 126 PHE A O 1
ATOM 961 N N . LYS A 1 127 ? -7.068 8.159 -8.651 1.00 25.69 127 LYS A N 1
ATOM 962 C CA . LYS A 1 127 ? -5.705 8.673 -8.583 1.00 25.69 127 LYS A CA 1
ATOM 963 C C . LYS A 1 127 ? -5.399 8.956 -7.115 1.00 25.69 127 LYS A C 1
ATOM 965 O O . LYS A 1 127 ? -5.746 10.020 -6.613 1.00 25.69 127 LYS A O 1
ATOM 970 N N . PHE A 1 128 ? -4.772 8.005 -6.435 1.00 32.12 128 PHE A N 1
ATOM 971 C CA . PHE A 1 128 ? -4.095 8.309 -5.179 1.00 32.12 128 PHE A CA 1
ATOM 972 C C . PHE A 1 128 ? -2.816 9.106 -5.485 1.00 32.12 128 PHE A C 1
ATOM 974 O O . PHE A 1 128 ? -2.140 8.812 -6.480 1.00 32.12 128 PHE A O 1
ATOM 981 N N . PRO A 1 129 ? -2.484 10.141 -4.694 1.00 24.73 129 PRO A N 1
ATOM 982 C CA . PRO A 1 129 ? -1.160 10.742 -4.749 1.00 24.73 129 PRO A CA 1
ATOM 983 C C . PRO A 1 129 ? -0.125 9.687 -4.323 1.00 24.73 129 PRO A C 1
ATOM 985 O O . PRO A 1 129 ? -0.278 9.060 -3.284 1.00 24.73 129 PRO A O 1
ATOM 988 N N . SER A 1 130 ? 0.871 9.475 -5.186 1.00 25.11 130 SER A N 1
ATOM 989 C CA . SER A 1 130 ? 2.081 8.654 -5.019 1.00 25.11 130 SER A CA 1
ATOM 990 C C . SER A 1 130 ? 1.916 7.252 -4.416 1.00 25.11 130 SER A C 1
ATOM 992 O O . SER A 1 130 ? 1.976 7.036 -3.210 1.00 25.11 130 SER A O 1
ATOM 994 N N . MET A 1 131 ? 1.827 6.256 -5.302 1.00 28.16 131 MET A N 1
ATOM 995 C CA . MET A 1 131 ? 2.170 4.878 -4.965 1.00 28.16 131 MET A CA 1
ATOM 996 C C . MET A 1 131 ? 3.685 4.692 -5.048 1.00 28.16 131 MET A C 1
ATOM 998 O O . MET A 1 131 ? 4.235 4.533 -6.135 1.00 28.16 131 MET A O 1
ATOM 1002 N N . GLU A 1 132 ? 4.341 4.671 -3.897 1.00 35.56 132 GLU A N 1
ATOM 1003 C CA . GLU A 1 132 ? 5.638 4.022 -3.725 1.00 35.56 132 GLU A CA 1
ATOM 1004 C C . GLU A 1 132 ? 5.421 2.870 -2.737 1.00 35.56 132 GLU A C 1
ATOM 1006 O O . GLU A 1 132 ? 4.776 3.044 -1.704 1.00 35.56 132 GLU A O 1
ATOM 1011 N N . LEU A 1 133 ? 5.841 1.665 -3.112 1.00 30.84 133 LEU A N 1
ATOM 1012 C CA . LEU A 1 133 ? 5.468 0.421 -2.440 1.00 30.84 133 LEU A CA 1
ATOM 1013 C C . LEU A 1 133 ? 6.646 -0.045 -1.567 1.00 30.84 133 LEU A C 1
ATOM 1015 O O . LEU A 1 133 ? 7.785 0.008 -2.027 1.00 30.84 133 LEU A O 1
ATOM 1019 N N . THR A 1 134 ? 6.379 -0.551 -0.357 1.00 38.62 134 THR A N 1
ATOM 1020 C CA . THR A 1 134 ? 7.402 -1.103 0.563 1.00 38.62 134 THR A CA 1
ATOM 1021 C C . THR A 1 134 ? 6.937 -2.403 1.246 1.00 38.62 134 THR A C 1
ATOM 1023 O O . THR A 1 134 ? 5.775 -2.462 1.660 1.00 38.62 134 THR A O 1
ATOM 1026 N N . SER A 1 135 ? 7.832 -3.376 1.473 1.00 26.56 135 SER A N 1
ATOM 1027 C CA . SER A 1 135 ? 7.674 -4.459 2.468 1.00 26.56 135 SER A CA 1
ATOM 1028 C C . SER A 1 135 ? 8.110 -3.984 3.856 1.00 26.56 135 SER A C 1
ATOM 1030 O O . SER A 1 135 ? 9.169 -3.365 3.968 1.00 26.56 135 SER A O 1
ATOM 1032 N N . SER A 1 136 ? 7.332 -4.287 4.903 1.00 36.62 136 SER A N 1
ATOM 1033 C CA . SER A 1 136 ? 7.831 -4.249 6.295 1.00 36.62 136 SER A CA 1
ATOM 1034 C C . SER A 1 136 ? 8.583 -5.524 6.651 1.00 36.62 136 SER A C 1
ATOM 1036 O O . SER A 1 136 ? 8.243 -6.572 6.0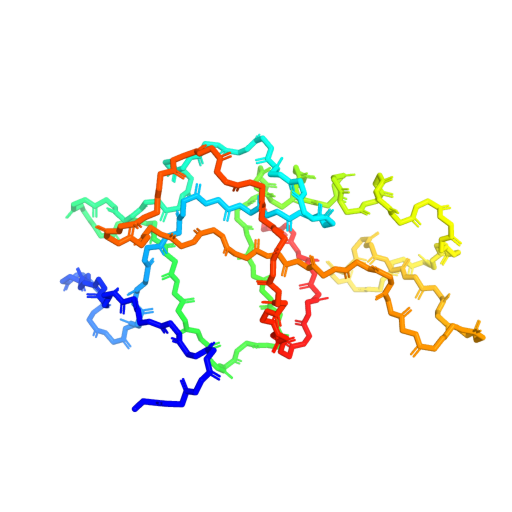51 1.00 36.62 136 SER A O 1
#

Sequence (136 aa):
MPVGAAWIPLIRNPHSPSYYYVGLSGLGVGGMRVPISEDMFQLTELGNGGVVMDTGTAVTRFPTVAYEAFRDAFIGQTGNLPRASGISIFDTCYNLFGFLSAPFVLHLLLPLPSFPSSETFNKKGFKFPSMELTSS

Organism: Salix viminalis (NCBI:txid40686)

pLDDT: mean 75.67, std 21.38, range [24.73, 93.69]

Foldseek 3Di:
DPPPDDDFDFDAQPVCRPWTFTQFQAKDKQLHTQPDGSVQADQDPNRPHTDTDDPPDQEDEGEQVRLVSVLVNNCVVQVVFAFDPADDQARGHTDCVVPPDDPMAMDTHHPDPDDPPDDRPPDDGDDDRDHGYGYD

Radius of gyration: 16.02 Å; chains: 1; bounding box: 42×28×43 Å

InterPro domains:
  IPR001461 Aspartic peptidase A1 [PTHR13683] (6-101)
  IPR021109 Aspartic peptidase domain superfamily [G3DSA:2.40.70.10] (4-134)
  IPR021109 Aspartic peptidase domain superfamily [SSF50630] (5-102)
  IPR032799 Xylanase inhibitor, C-terminal [PF14541] (20-98)
  IPR033121 Peptidase family A1 domain [PS51767] (1-136)

Secondary structure (DSSP, 8-state):
--TT----PEEP-TT-TTSEEE---EEEETTEE----GGGGPBPTTS-B-EEE-SS-SSEEE-HHHHHHHHHHHHHH-TTSPEE--BTTBS-EE--TT-SS-S--EEEE---TT--TTS---S-----S---EEE-